Protein AF-A0AA95F1T3-F1 (afdb_monomer_lite)

Foldseek 3Di:
DPPDPDPPLVPDPVSVQLVVQLVLLVVLCVVLVDQLQQLCVLLVVVVHNDHSVNSCVCSVRSDDDVVVVVSSCVSSVHPDRDDDDPPPDDDDDDPVCVVVPPPPPDDPVNVCVVPDDPDDD

Radius of gyration: 21.29 Å; chains: 1; bounding box: 45×36×56 Å

Secondary structure (DSSP, 8-state):
---PPPTTTTS-HHHHHHHHHHHHHHHHHHHTT--HHHHHHHHHHTT----HHHHHHHHHHS---HHHHHHHHHHHT-S---------S-----GGGGGGS------HHHHHHHS------

Sequence (121 aa):
MAKRPATSDLDDPENVWREKARTLLRVEQRRQNLTYADIAERMQAIGIEETEVSVRNKISRGTFPATFMLQFMHVLGVDLIPFKPQLTGEFTLAPDLLDKVPQVRMTPELIAALVGTPKKE

pLDDT: mean 77.31, std 20.45, range [37.0, 96.81]

Structure (mmCIF, N/CA/C/O backbone):
data_AF-A0AA95F1T3-F1
#
_entry.id   AF-A0AA95F1T3-F1
#
loop_
_atom_site.group_PDB
_atom_site.id
_atom_site.type_symbol
_atom_site.label_atom_id
_atom_site.label_alt_id
_atom_site.label_comp_id
_atom_site.label_asym_id
_atom_site.label_entity_id
_atom_site.label_seq_id
_atom_site.pdbx_PDB_ins_code
_atom_site.Cartn_x
_atom_site.Cartn_y
_atom_site.Cartn_z
_atom_site.occupancy
_atom_site.B_iso_or_equiv
_atom_site.auth_seq_id
_atom_site.auth_comp_id
_atom_site.auth_asym_id
_atom_site.auth_atom_id
_atom_site.pdbx_PDB_model_num
ATOM 1 N N . MET A 1 1 ? 22.696 8.915 15.557 1.00 39.88 1 MET A N 1
ATOM 2 C CA . MET A 1 1 ? 23.315 7.848 14.740 1.00 39.88 1 MET A CA 1
ATOM 3 C C . MET A 1 1 ? 22.314 7.387 13.687 1.00 39.88 1 MET A C 1
ATOM 5 O O . MET A 1 1 ? 21.522 6.495 13.954 1.00 39.88 1 MET A O 1
ATOM 9 N N . ALA A 1 2 ? 22.287 8.030 12.517 1.00 42.78 2 ALA A N 1
ATOM 10 C CA . ALA A 1 2 ? 21.529 7.523 11.376 1.00 42.78 2 ALA A CA 1
ATOM 11 C C . ALA A 1 2 ? 22.440 6.544 10.629 1.00 42.78 2 ALA A C 1
ATOM 13 O O . ALA A 1 2 ? 23.473 6.945 10.091 1.00 42.78 2 ALA A O 1
ATOM 14 N N . LYS A 1 3 ? 22.105 5.254 10.673 1.00 43.97 3 LYS A N 1
ATOM 15 C CA . LYS A 1 3 ? 22.787 4.214 9.902 1.00 43.97 3 LYS A CA 1
ATOM 16 C C . LYS A 1 3 ? 22.617 4.577 8.423 1.00 43.97 3 LYS A C 1
ATOM 18 O O . LYS A 1 3 ? 21.509 4.483 7.904 1.00 43.97 3 LYS A O 1
ATOM 23 N N . ARG A 1 4 ? 23.679 5.072 7.772 1.00 45.31 4 ARG A N 1
ATOM 24 C CA . ARG A 1 4 ? 23.702 5.226 6.308 1.00 45.31 4 ARG A CA 1
ATOM 25 C C . ARG A 1 4 ? 23.383 3.840 5.731 1.00 45.31 4 ARG A C 1
ATOM 27 O O . ARG A 1 4 ? 24.035 2.887 6.169 1.00 45.31 4 ARG A O 1
ATOM 34 N N . PRO A 1 5 ? 22.377 3.690 4.852 1.00 48.12 5 PRO A N 1
ATOM 35 C CA . PRO A 1 5 ? 22.136 2.404 4.214 1.00 48.12 5 PRO A CA 1
ATOM 36 C C . PRO A 1 5 ? 23.409 1.999 3.469 1.00 48.12 5 PRO A C 1
ATOM 38 O O . PRO A 1 5 ? 24.075 2.839 2.855 1.00 48.12 5 PRO A O 1
ATOM 41 N N . ALA A 1 6 ? 23.798 0.739 3.646 1.00 48.62 6 ALA A N 1
ATOM 42 C CA . ALA A 1 6 ? 24.995 0.183 3.047 1.00 48.62 6 ALA A CA 1
ATOM 43 C C . ALA A 1 6 ? 24.864 0.240 1.521 1.00 48.62 6 ALA A C 1
ATOM 45 O O . ALA A 1 6 ? 23.783 0.066 0.966 1.00 48.62 6 ALA A O 1
ATOM 46 N N . THR A 1 7 ? 25.981 0.472 0.844 1.00 51.41 7 THR A N 1
ATOM 47 C CA . THR A 1 7 ? 26.111 0.607 -0.612 1.00 51.41 7 THR A CA 1
ATOM 48 C C . THR A 1 7 ? 25.658 -0.625 -1.418 1.00 51.41 7 THR A C 1
ATOM 50 O O . THR A 1 7 ? 25.712 -0.572 -2.635 1.00 51.41 7 THR A O 1
ATOM 53 N N . SER A 1 8 ? 25.198 -1.704 -0.771 1.00 55.47 8 SER A N 1
ATOM 54 C CA . SER A 1 8 ? 24.695 -2.940 -1.390 1.00 55.47 8 SER A CA 1
ATOM 55 C C . SER A 1 8 ? 23.198 -2.936 -1.720 1.00 55.47 8 SER A C 1
ATOM 57 O O . SER A 1 8 ? 22.763 -3.738 -2.537 1.00 55.47 8 SER A O 1
ATOM 59 N N . ASP A 1 9 ? 22.393 -2.070 -1.094 1.00 53.38 9 ASP A N 1
ATOM 60 C CA . ASP A 1 9 ? 20.923 -2.122 -1.229 1.00 53.38 9 ASP A CA 1
ATOM 61 C C . ASP A 1 9 ? 20.414 -1.484 -2.539 1.00 53.38 9 ASP A C 1
ATOM 63 O O . ASP A 1 9 ? 19.243 -1.626 -2.892 1.00 53.38 9 ASP A O 1
ATOM 67 N N . LEU A 1 10 ? 21.276 -0.758 -3.261 1.00 56.28 10 LEU A N 1
ATOM 68 C CA . LEU A 1 10 ? 20.939 -0.091 -4.526 1.00 56.28 10 LEU A CA 1
ATOM 69 C C . LEU A 1 10 ? 20.974 -1.036 -5.738 1.00 56.28 10 LEU A C 1
ATOM 71 O O . LEU A 1 10 ? 20.361 -0.715 -6.754 1.00 56.28 10 LEU A O 1
ATOM 75 N N . ASP A 1 11 ? 21.629 -2.192 -5.607 1.00 62.50 11 ASP A N 1
ATOM 76 C CA . ASP A 1 11 ? 21.834 -3.150 -6.700 1.00 62.50 11 ASP A CA 1
ATOM 77 C C . ASP A 1 11 ? 20.899 -4.370 -6.625 1.00 62.50 11 ASP A C 1
ATOM 79 O O . ASP A 1 11 ? 20.938 -5.224 -7.509 1.00 62.50 11 ASP A O 1
ATOM 83 N N . ASP A 1 12 ? 20.045 -4.470 -5.596 1.00 81.06 12 ASP A N 1
ATOM 84 C CA . ASP A 1 12 ? 19.060 -5.550 -5.483 1.00 81.06 12 ASP A CA 1
ATOM 85 C C . ASP A 1 12 ? 17.843 -5.265 -6.388 1.00 81.06 12 ASP A C 1
ATOM 87 O O . ASP A 1 12 ? 17.088 -4.315 -6.124 1.00 81.06 12 ASP A O 1
ATOM 91 N N . PRO A 1 13 ? 17.590 -6.086 -7.431 1.00 83.94 13 PRO A N 1
ATOM 92 C CA . PRO A 1 13 ? 16.420 -5.931 -8.290 1.00 83.94 13 PRO A CA 1
ATOM 93 C C . PRO A 1 13 ? 15.106 -5.923 -7.504 1.00 83.94 13 PRO A C 1
ATOM 95 O O . PRO A 1 13 ? 14.170 -5.210 -7.866 1.00 83.94 13 PRO A O 1
ATOM 98 N N . GLU A 1 14 ? 15.032 -6.676 -6.407 1.00 87.44 14 GLU A N 1
ATOM 99 C CA . GLU A 1 14 ? 13.857 -6.750 -5.541 1.00 87.44 14 GLU A CA 1
ATOM 100 C C . GLU A 1 14 ? 13.577 -5.404 -4.855 1.00 87.44 14 GLU A C 1
ATOM 102 O O . GLU A 1 14 ? 12.421 -4.992 -4.728 1.00 87.44 14 GLU A O 1
ATOM 107 N N . ASN A 1 15 ? 14.615 -4.656 -4.471 1.00 89.94 15 ASN A N 1
ATOM 108 C CA . ASN A 1 15 ? 14.445 -3.346 -3.847 1.00 89.94 15 ASN A CA 1
ATOM 109 C C . ASN A 1 15 ? 13.796 -2.342 -4.815 1.00 89.94 15 ASN A C 1
ATOM 111 O O . ASN A 1 15 ? 12.889 -1.603 -4.431 1.00 89.94 15 ASN A O 1
ATOM 115 N N . VAL A 1 16 ? 14.156 -2.383 -6.102 1.00 89.62 16 VAL A N 1
ATOM 116 C CA . VAL A 1 16 ? 13.508 -1.568 -7.147 1.00 89.62 16 VAL A CA 1
ATOM 117 C C . VAL A 1 16 ? 12.008 -1.868 -7.237 1.00 89.62 16 VAL A C 1
ATOM 119 O O . VAL A 1 16 ? 11.193 -0.953 -7.398 1.00 89.62 16 VAL A O 1
ATOM 122 N N . TRP A 1 17 ? 11.611 -3.135 -7.112 1.00 90.56 17 TRP A N 1
ATOM 123 C CA . TRP A 1 17 ? 10.201 -3.527 -7.129 1.00 90.56 17 TRP A CA 1
ATOM 124 C C . TRP A 1 17 ? 9.452 -3.092 -5.871 1.00 90.56 17 TRP A C 1
ATOM 126 O O . TRP A 1 17 ? 8.342 -2.567 -5.983 1.00 90.56 17 TRP A O 1
ATOM 136 N N . ARG A 1 18 ? 10.072 -3.199 -4.694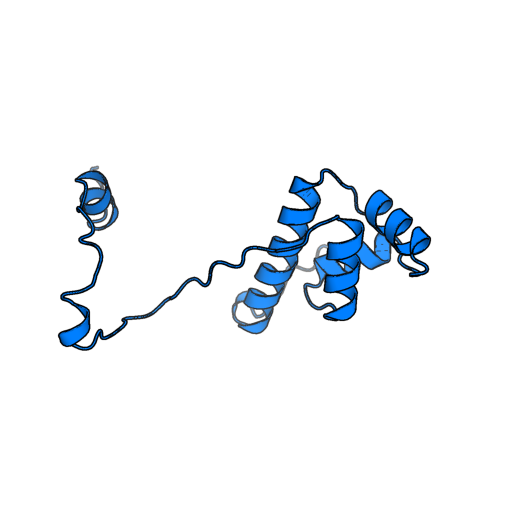 1.00 93.19 18 ARG A N 1
ATOM 137 C CA . ARG A 1 18 ? 9.516 -2.679 -3.431 1.00 93.19 18 ARG A CA 1
ATOM 138 C C . ARG A 1 18 ? 9.283 -1.175 -3.491 1.00 93.19 18 ARG A C 1
ATOM 140 O O . ARG A 1 18 ? 8.228 -0.689 -3.076 1.00 93.19 18 ARG A O 1
ATOM 147 N N . GLU A 1 19 ? 10.236 -0.441 -4.057 1.00 91.75 19 GLU A N 1
ATOM 148 C CA . GLU A 1 19 ? 10.139 1.000 -4.282 1.00 91.75 19 GLU A CA 1
ATOM 149 C C . GLU A 1 19 ? 8.974 1.363 -5.211 1.00 91.75 19 GLU A C 1
ATOM 151 O O . GLU A 1 19 ? 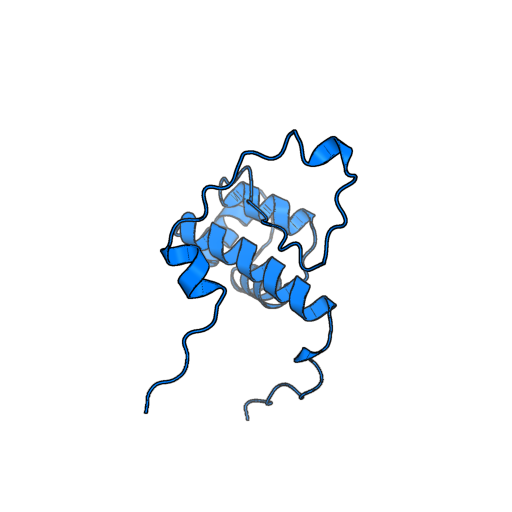8.191 2.275 -4.914 1.00 91.75 19 GLU A O 1
ATOM 156 N N . LYS A 1 20 ? 8.791 0.612 -6.303 1.00 90.94 20 LYS A N 1
ATOM 157 C CA . LYS A 1 20 ? 7.642 0.778 -7.205 1.00 90.94 20 LYS A CA 1
ATOM 158 C C . LYS A 1 20 ? 6.322 0.483 -6.490 1.00 90.94 20 LYS A C 1
ATOM 160 O O . LYS A 1 20 ? 5.410 1.306 -6.563 1.00 90.94 20 LYS A O 1
ATOM 165 N N . ALA A 1 21 ? 6.232 -0.632 -5.766 1.00 92.88 21 ALA A N 1
ATOM 166 C CA . ALA A 1 21 ? 5.019 -1.059 -5.069 1.00 92.88 21 ALA A CA 1
ATOM 167 C C . ALA A 1 21 ? 4.563 -0.032 -4.020 1.00 92.88 21 ALA A C 1
ATOM 169 O O . ALA A 1 21 ? 3.402 0.388 -4.017 1.00 92.88 21 ALA A O 1
ATOM 170 N N . ARG A 1 22 ? 5.480 0.453 -3.169 1.00 93.88 22 ARG A N 1
ATOM 171 C CA . ARG A 1 22 ? 5.143 1.483 -2.171 1.00 93.88 22 ARG A CA 1
ATOM 172 C C . ARG A 1 22 ? 4.760 2.813 -2.807 1.00 93.88 22 ARG A C 1
ATOM 174 O O . ARG A 1 22 ? 3.882 3.504 -2.297 1.00 93.88 22 ARG A O 1
ATOM 181 N N . THR A 1 23 ? 5.422 3.192 -3.900 1.00 93.12 23 THR A N 1
ATOM 182 C CA . THR A 1 23 ? 5.141 4.451 -4.599 1.00 93.12 23 THR A CA 1
ATOM 183 C C . THR A 1 23 ? 3.743 4.418 -5.192 1.00 93.12 23 THR A C 1
ATOM 185 O O . THR A 1 23 ? 2.986 5.366 -5.006 1.00 93.12 23 THR A O 1
ATOM 188 N N . LEU A 1 24 ? 3.382 3.302 -5.821 1.00 93.31 24 LEU A N 1
ATOM 189 C CA . LEU A 1 24 ? 2.075 3.072 -6.417 1.00 93.31 24 LEU A CA 1
ATOM 190 C C . LEU A 1 24 ? 0.948 3.247 -5.385 1.00 93.31 24 LEU A C 1
ATOM 192 O O . LEU A 1 24 ? 0.068 4.079 -5.592 1.00 93.31 24 LEU A O 1
ATOM 196 N N . LEU A 1 25 ? 1.032 2.594 -4.221 1.00 94.12 25 LEU A N 1
ATOM 197 C CA . LEU A 1 25 ? 0.015 2.766 -3.171 1.00 94.12 25 LEU A CA 1
ATOM 198 C C . LEU A 1 25 ? -0.010 4.178 -2.568 1.00 94.12 25 LEU A C 1
ATOM 200 O O . LEU A 1 25 ? -1.085 4.709 -2.292 1.00 94.12 25 LEU A O 1
ATOM 204 N N . ARG A 1 26 ? 1.150 4.824 -2.395 1.00 93.50 26 ARG A N 1
ATOM 205 C CA . ARG A 1 26 ? 1.221 6.209 -1.890 1.00 93.50 26 ARG A CA 1
ATOM 206 C C . ARG A 1 26 ? 0.596 7.216 -2.848 1.00 93.50 26 ARG A C 1
ATOM 208 O O . ARG A 1 26 ? 0.025 8.203 -2.390 1.00 93.50 26 ARG A O 1
ATOM 215 N N . VAL A 1 27 ? 0.731 7.011 -4.158 1.00 94.19 27 VAL A N 1
ATOM 216 C CA . VAL A 1 27 ? 0.090 7.877 -5.155 1.00 94.19 27 VAL A CA 1
ATOM 217 C C . VAL A 1 27 ? -1.425 7.773 -5.041 1.00 94.19 27 VAL A C 1
ATOM 219 O O . VAL A 1 27 ? -2.081 8.809 -4.955 1.00 94.19 27 VAL A O 1
ATOM 222 N N . GLU A 1 28 ? -1.975 6.560 -4.966 1.00 93.62 28 GLU A N 1
ATOM 223 C CA . GLU A 1 28 ? -3.424 6.383 -4.820 1.00 93.62 28 GLU A CA 1
ATOM 224 C C . GLU A 1 28 ? -3.940 6.930 -3.487 1.00 93.62 28 GLU A C 1
ATOM 226 O O . GLU A 1 28 ? -4.935 7.649 -3.465 1.00 93.62 28 GLU A O 1
ATOM 231 N N . GLN A 1 29 ? -3.217 6.712 -2.385 1.00 94.06 29 GLN A N 1
ATOM 232 C CA . GLN A 1 29 ? -3.541 7.333 -1.098 1.00 94.06 29 GLN A CA 1
ATOM 233 C C . GLN A 1 29 ? -3.644 8.859 -1.205 1.00 94.06 29 GLN A C 1
ATOM 235 O O . GLN A 1 29 ? -4.608 9.456 -0.726 1.00 94.06 29 GLN A O 1
ATOM 240 N N . ARG A 1 30 ? -2.647 9.499 -1.829 1.00 94.19 30 ARG A N 1
ATOM 241 C CA . ARG A 1 30 ? -2.624 10.958 -1.994 1.00 94.19 30 ARG A CA 1
ATOM 242 C C . ARG A 1 30 ? -3.750 11.448 -2.897 1.00 94.19 30 ARG A C 1
ATOM 244 O O . ARG A 1 30 ? -4.301 12.502 -2.620 1.00 94.19 30 ARG A O 1
ATOM 251 N N . ARG A 1 31 ? -4.117 10.692 -3.935 1.00 94.00 31 ARG A N 1
ATOM 252 C CA . ARG A 1 31 ? -5.262 11.017 -4.802 1.00 94.00 31 ARG A CA 1
ATOM 253 C C . ARG A 1 31 ? -6.581 11.039 -4.039 1.00 94.00 31 ARG A C 1
ATOM 255 O O . ARG A 1 31 ? -7.420 11.882 -4.331 1.00 94.00 31 ARG A O 1
ATOM 262 N N . GLN A 1 32 ? -6.731 10.160 -3.051 1.00 94.00 32 GLN A N 1
ATOM 263 C CA . GLN A 1 32 ? -7.915 10.104 -2.191 1.00 94.00 32 GLN A CA 1
ATOM 264 C C . GLN A 1 32 ? -7.861 11.083 -1.005 1.00 94.00 32 GLN A C 1
ATOM 266 O O . GLN A 1 32 ? -8.829 11.182 -0.258 1.00 94.00 32 GLN A O 1
ATOM 271 N N . ASN A 1 33 ? -6.756 11.820 -0.822 1.00 94.69 33 ASN A N 1
ATOM 272 C CA . ASN A 1 33 ? -6.533 12.739 0.302 1.00 94.69 33 ASN A CA 1
ATOM 273 C C . ASN A 1 33 ? -6.704 12.091 1.692 1.00 94.69 33 ASN A C 1
ATOM 275 O O . ASN A 1 33 ? -7.132 12.754 2.633 1.00 94.69 33 ASN A O 1
ATOM 279 N N . LEU A 1 34 ? -6.354 10.807 1.832 1.00 94.75 34 LEU A N 1
ATOM 280 C CA . LEU A 1 34 ? -6.478 10.076 3.098 1.00 94.75 34 LEU A CA 1
ATOM 281 C C . LEU A 1 34 ? -5.143 9.977 3.832 1.00 94.75 34 LEU A C 1
ATOM 283 O O . LEU A 1 34 ? -4.099 9.656 3.252 1.00 94.75 34 LEU A O 1
ATOM 287 N N . THR A 1 35 ? -5.174 10.185 5.141 1.00 95.62 35 THR A N 1
ATOM 288 C CA . THR A 1 35 ? -4.038 9.909 6.018 1.00 95.62 35 THR A CA 1
ATOM 289 C C . THR A 1 35 ? -3.947 8.414 6.331 1.00 95.62 35 THR A C 1
ATOM 291 O O . THR A 1 35 ? -4.870 7.639 6.086 1.00 95.62 35 THR A O 1
ATOM 294 N N . TYR A 1 36 ? -2.813 7.970 6.879 1.00 94.81 36 TYR A N 1
ATOM 295 C CA . TYR A 1 36 ? -2.695 6.584 7.344 1.00 94.81 36 TYR A CA 1
ATOM 296 C C . TYR A 1 36 ? -3.642 6.277 8.514 1.00 94.81 36 TYR A C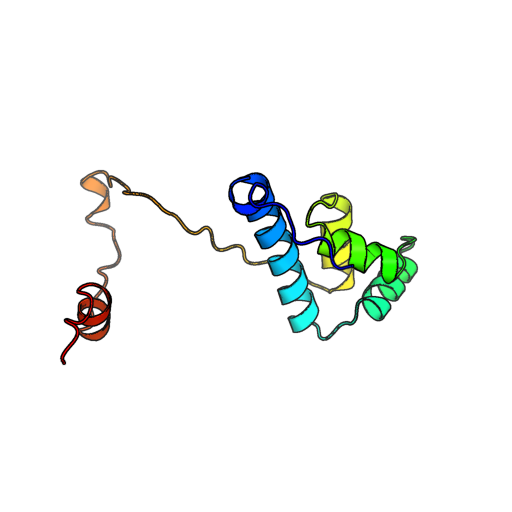 1
ATOM 298 O O . TYR A 1 36 ? -4.005 5.116 8.692 1.00 94.81 36 TYR A O 1
ATOM 306 N N . ALA A 1 37 ? -4.028 7.294 9.294 1.00 95.75 37 ALA A N 1
ATOM 307 C CA . ALA A 1 37 ? -4.973 7.146 10.393 1.00 95.75 37 ALA A CA 1
ATOM 308 C C . ALA A 1 37 ? -6.380 6.870 9.849 1.00 95.75 37 ALA A C 1
ATOM 310 O O . ALA A 1 37 ? -6.986 5.877 10.238 1.00 95.75 37 ALA A O 1
ATOM 311 N N . ASP A 1 38 ? -6.823 7.649 8.855 1.00 96.44 38 ASP A N 1
ATOM 312 C CA . ASP A 1 38 ? -8.125 7.452 8.200 1.00 96.44 38 ASP A CA 1
ATOM 313 C C . ASP A 1 38 ? -8.221 6.065 7.549 1.00 96.44 38 ASP A C 1
ATOM 315 O O . ASP A 1 38 ? -9.250 5.398 7.597 1.00 96.44 38 ASP A O 1
ATOM 319 N N . ILE A 1 39 ? -7.128 5.603 6.933 1.00 96.06 39 ILE A N 1
ATOM 320 C CA . ILE A 1 39 ? -7.069 4.272 6.316 1.00 96.06 39 ILE A CA 1
ATOM 321 C C . ILE A 1 39 ? -7.186 3.180 7.378 1.00 96.06 39 ILE A C 1
ATOM 323 O O . ILE A 1 39 ? -7.935 2.227 7.180 1.00 96.06 39 ILE A O 1
ATOM 327 N N . ALA A 1 40 ? -6.465 3.310 8.494 1.00 96.56 40 ALA A N 1
ATOM 328 C CA . ALA A 1 40 ? -6.536 2.349 9.588 1.00 96.56 40 ALA A CA 1
ATOM 329 C C . ALA A 1 40 ? -7.944 2.297 10.203 1.00 96.56 40 ALA A C 1
ATOM 331 O O . ALA A 1 40 ? -8.470 1.209 10.415 1.00 96.56 40 ALA A O 1
ATOM 332 N N . GLU A 1 41 ? -8.586 3.448 10.407 1.00 96.81 41 GLU A N 1
ATOM 333 C CA . GLU A 1 41 ? -9.969 3.531 10.889 1.00 96.81 41 GLU A CA 1
ATOM 334 C C . GLU A 1 41 ? -10.946 2.836 9.929 1.00 96.81 41 GLU A C 1
ATOM 336 O O . GLU A 1 41 ? -11.757 2.007 10.343 1.00 96.81 41 GLU A O 1
ATOM 341 N N . ARG A 1 42 ? -10.828 3.090 8.621 1.00 96.81 42 ARG A N 1
ATOM 342 C CA . ARG A 1 42 ? -11.666 2.425 7.612 1.00 96.81 42 ARG A CA 1
ATOM 343 C C . ARG A 1 42 ? -11.415 0.922 7.531 1.00 96.81 42 ARG A C 1
ATOM 345 O O . ARG A 1 42 ? -12.355 0.166 7.312 1.00 96.81 42 ARG A O 1
ATOM 352 N N . MET A 1 43 ? -10.171 0.477 7.712 1.00 96.38 43 MET A N 1
ATOM 353 C CA . MET A 1 43 ? -9.838 -0.949 7.787 1.00 96.38 43 MET A CA 1
ATOM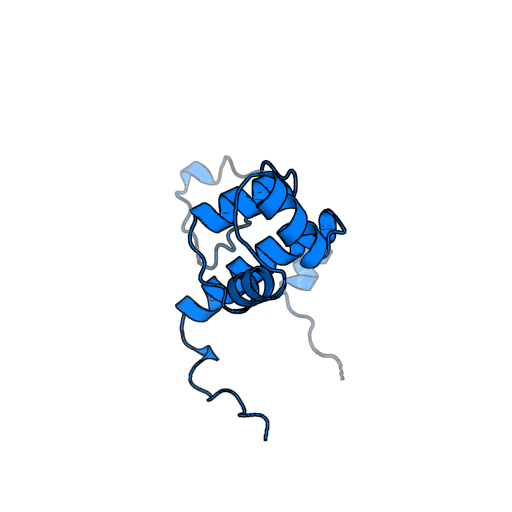 354 C C . MET A 1 43 ? -10.486 -1.602 9.011 1.00 96.38 43 MET A C 1
ATOM 356 O O . MET A 1 43 ? -11.070 -2.676 8.895 1.00 96.38 43 MET A O 1
ATOM 360 N N . GLN A 1 44 ? -10.477 -0.931 10.160 1.00 96.00 44 GLN A N 1
ATOM 361 C CA . GLN A 1 44 ? -11.158 -1.419 11.360 1.00 96.00 44 GLN A CA 1
ATOM 362 C C . GLN A 1 44 ? -12.676 -1.484 11.169 1.00 96.00 44 GLN A C 1
ATOM 364 O O . GLN A 1 44 ? -13.300 -2.452 11.597 1.00 96.00 44 GLN A O 1
ATOM 369 N N . ALA A 1 45 ? -13.266 -0.520 10.456 1.00 96.00 45 ALA A N 1
ATOM 370 C CA . ALA A 1 45 ? -14.695 -0.516 10.144 1.00 96.00 45 ALA A CA 1
ATOM 371 C C . ALA A 1 45 ? -15.144 -1.732 9.307 1.00 96.00 45 ALA A C 1
ATOM 373 O O . ALA A 1 45 ? -16.289 -2.161 9.423 1.00 96.00 45 ALA A O 1
ATOM 374 N N . ILE A 1 46 ? -14.246 -2.322 8.507 1.00 95.06 46 ILE A N 1
ATOM 375 C CA . ILE A 1 46 ? -14.497 -3.565 7.753 1.00 95.06 46 ILE A CA 1
ATOM 376 C C . ILE A 1 46 ? -14.027 -4.829 8.499 1.00 95.06 46 ILE A C 1
ATOM 378 O O . ILE A 1 46 ? -13.977 -5.909 7.913 1.00 95.06 46 ILE A O 1
ATOM 382 N N . GLY A 1 47 ? -13.679 -4.712 9.786 1.00 94.44 47 GLY A N 1
ATOM 383 C CA . GLY A 1 47 ? -13.266 -5.830 10.639 1.00 94.44 47 GLY A CA 1
ATOM 384 C C . GLY A 1 47 ? -11.789 -6.211 10.530 1.00 94.44 47 GLY A C 1
ATOM 385 O O . GLY A 1 47 ? -11.427 -7.335 10.871 1.00 94.44 47 GLY A O 1
ATOM 386 N N . ILE A 1 48 ? -10.931 -5.311 10.043 1.00 94.81 48 ILE A N 1
ATOM 387 C CA . ILE A 1 48 ? -9.496 -5.563 9.898 1.00 94.81 48 ILE A CA 1
ATOM 388 C C . ILE A 1 48 ? -8.705 -4.758 10.922 1.00 94.81 48 ILE A C 1
ATOM 390 O O . ILE A 1 48 ? -8.692 -3.529 10.917 1.00 94.81 48 ILE A O 1
ATOM 394 N N . GLU A 1 49 ? -7.989 -5.478 11.780 1.00 93.56 49 GLU A N 1
ATOM 395 C CA . GLU A 1 49 ? -7.191 -4.927 12.875 1.00 93.56 49 GLU A CA 1
ATOM 396 C C . GLU A 1 49 ? -5.858 -4.336 12.385 1.00 93.56 49 GLU A C 1
ATOM 398 O O . GLU A 1 49 ? -4.769 -4.845 12.654 1.00 93.56 49 GLU A O 1
ATOM 403 N N . GLU A 1 50 ? -5.929 -3.233 11.645 1.00 93.69 50 GLU A N 1
ATOM 404 C CA . GLU A 1 50 ? -4.760 -2.436 11.274 1.00 93.69 50 GLU A CA 1
ATOM 405 C C . GLU A 1 50 ? -4.684 -1.163 12.115 1.00 93.69 50 GLU A C 1
ATOM 407 O O . GLU A 1 50 ? -5.683 -0.509 12.404 1.00 93.69 50 GLU A O 1
ATOM 412 N N . THR A 1 51 ? -3.466 -0.777 12.490 1.00 95.94 51 THR A N 1
ATOM 413 C CA . THR A 1 51 ? -3.179 0.515 13.129 1.00 95.94 51 THR A CA 1
ATOM 414 C C . THR A 1 51 ? -2.456 1.429 12.151 1.00 95.94 51 THR A C 1
ATOM 416 O O . THR A 1 51 ? -1.791 0.947 11.230 1.00 95.94 51 THR A O 1
ATOM 419 N N . GLU A 1 52 ? -2.493 2.745 12.378 1.00 96.00 52 GLU A N 1
ATOM 420 C CA . GLU A 1 52 ? -1.751 3.711 11.554 1.00 96.00 52 GLU A CA 1
ATOM 421 C C . GLU A 1 52 ? -0.273 3.305 11.392 1.00 96.00 52 GLU A C 1
ATOM 423 O O . GLU A 1 52 ? 0.293 3.338 10.296 1.00 96.00 52 GLU A O 1
ATOM 428 N N . VAL A 1 53 ? 0.350 2.868 12.491 1.00 96.12 53 VAL A N 1
ATOM 429 C CA . VAL A 1 53 ? 1.750 2.430 12.521 1.00 96.12 53 VAL A CA 1
ATOM 430 C C . VAL A 1 53 ? 1.950 1.157 11.696 1.00 96.12 53 VAL A C 1
ATOM 432 O O . VAL A 1 53 ? 2.927 1.064 10.950 1.00 96.12 53 VAL A O 1
ATOM 435 N N . SER A 1 54 ? 1.034 0.189 11.787 1.00 94.69 54 SER A N 1
ATOM 436 C CA . SER A 1 54 ? 1.083 -1.047 10.994 1.00 94.69 54 SER A CA 1
ATOM 437 C C . SER A 1 54 ? 0.969 -0.760 9.494 1.00 94.69 54 SER A C 1
ATOM 439 O O . SER A 1 54 ? 1.839 -1.180 8.724 1.00 94.69 54 SER A O 1
ATOM 441 N N . VAL A 1 55 ? -0.026 0.038 9.089 1.00 95.12 55 VAL A N 1
ATOM 442 C CA . VAL A 1 55 ? -0.234 0.461 7.693 1.00 95.12 55 VAL A CA 1
ATOM 443 C C . VAL A 1 55 ? 1.013 1.175 7.177 1.00 95.12 55 VAL A C 1
ATOM 445 O O . VAL A 1 55 ? 1.584 0.782 6.158 1.00 95.12 55 VAL A O 1
ATOM 448 N N . ARG A 1 56 ? 1.508 2.175 7.916 1.00 95.06 56 ARG A N 1
ATOM 449 C CA . ARG A 1 56 ? 2.717 2.927 7.554 1.00 95.06 56 ARG A CA 1
ATOM 450 C C . ARG A 1 56 ? 3.922 2.007 7.377 1.00 95.06 56 ARG A C 1
ATOM 452 O O . ARG A 1 56 ? 4.672 2.164 6.414 1.00 95.06 56 ARG A O 1
ATOM 459 N N . ASN A 1 57 ? 4.113 1.045 8.276 1.00 95.25 57 ASN A N 1
ATOM 460 C CA . ASN A 1 57 ? 5.226 0.103 8.213 1.00 95.25 57 ASN A CA 1
ATOM 461 C C . ASN A 1 57 ? 5.124 -0.834 7.003 1.00 95.25 57 ASN A C 1
ATOM 463 O O . ASN A 1 57 ? 6.138 -1.060 6.343 1.00 95.25 57 ASN A O 1
ATOM 467 N N . LYS A 1 58 ? 3.931 -1.346 6.680 1.00 94.38 58 LYS A N 1
ATOM 468 C CA . LYS A 1 58 ? 3.692 -2.198 5.500 1.00 94.38 58 LYS A CA 1
ATOM 469 C C . LYS A 1 58 ? 3.987 -1.451 4.204 1.00 94.38 58 LYS A C 1
ATOM 471 O O . LYS A 1 58 ? 4.755 -1.933 3.375 1.00 94.38 58 LYS A O 1
ATOM 476 N N . ILE A 1 59 ? 3.482 -0.224 4.081 1.00 94.44 59 ILE A N 1
ATOM 477 C CA . ILE A 1 59 ? 3.763 0.635 2.926 1.00 94.44 59 ILE A CA 1
ATOM 478 C C . ILE A 1 59 ? 5.252 0.996 2.859 1.00 94.44 59 ILE A C 1
ATOM 480 O O . ILE A 1 59 ? 5.843 0.966 1.787 1.00 94.44 59 ILE A O 1
ATOM 484 N N . SER A 1 60 ? 5.893 1.324 3.985 1.00 92.81 60 SER A N 1
ATOM 485 C CA . SER A 1 60 ? 7.309 1.721 4.008 1.00 92.81 60 SER A CA 1
ATOM 486 C C . SER A 1 60 ? 8.253 0.604 3.554 1.00 92.81 60 SER A C 1
ATOM 488 O O . SER A 1 60 ? 9.185 0.876 2.795 1.00 92.81 60 SER A O 1
ATOM 490 N N . ARG A 1 61 ? 7.993 -0.642 3.979 1.00 91.00 61 ARG A N 1
ATOM 491 C CA . ARG A 1 61 ? 8.791 -1.824 3.609 1.00 91.00 61 ARG A CA 1
ATOM 492 C C . ARG A 1 61 ? 8.639 -2.213 2.138 1.00 91.00 61 ARG A C 1
ATOM 494 O O . ARG A 1 61 ? 9.539 -2.840 1.595 1.00 91.00 61 ARG A O 1
ATOM 501 N N . GLY A 1 62 ? 7.506 -1.885 1.512 1.00 90.62 62 GLY A N 1
ATOM 502 C CA . GLY A 1 62 ? 7.218 -2.240 0.117 1.00 90.62 62 GLY A CA 1
ATOM 503 C C . GLY A 1 62 ? 6.960 -3.733 -0.123 1.00 90.62 62 GLY A C 1
ATOM 504 O O . GLY A 1 62 ? 6.651 -4.112 -1.246 1.00 90.62 62 GLY A O 1
ATOM 505 N N . THR A 1 63 ? 7.040 -4.565 0.919 1.00 92.19 63 THR A N 1
ATOM 506 C CA . THR A 1 63 ? 6.646 -5.976 0.917 1.00 92.19 63 THR A CA 1
ATOM 507 C C . THR A 1 63 ? 5.411 -6.147 1.790 1.00 92.19 63 THR A C 1
ATOM 509 O O . THR A 1 63 ? 5.470 -6.112 3.020 1.00 92.19 63 THR A O 1
ATOM 512 N N . PHE A 1 64 ? 4.256 -6.298 1.154 1.00 94.38 64 PHE A N 1
ATOM 513 C CA . PHE A 1 64 ? 2.991 -6.543 1.836 1.00 94.38 64 PHE A CA 1
ATOM 514 C C . PHE A 1 64 ? 2.227 -7.662 1.126 1.00 94.38 64 PHE A C 1
ATOM 516 O O . PHE A 1 64 ? 2.379 -7.837 -0.085 1.00 94.38 64 PHE A O 1
ATOM 523 N N . PRO A 1 65 ? 1.402 -8.430 1.856 1.00 94.38 65 PRO A N 1
ATOM 524 C CA . PRO A 1 65 ? 0.541 -9.428 1.242 1.00 94.38 65 PRO A CA 1
ATOM 525 C C . PRO A 1 65 ? -0.411 -8.796 0.223 1.00 94.38 65 PRO A C 1
ATOM 527 O O . PRO A 1 65 ? -0.926 -7.698 0.440 1.00 94.38 65 PRO A O 1
ATOM 530 N N . ALA A 1 66 ? -0.725 -9.525 -0.849 1.00 94.25 66 ALA A N 1
ATOM 531 C CA . ALA A 1 66 ? -1.732 -9.091 -1.817 1.00 94.25 66 ALA A CA 1
ATOM 532 C C . ALA A 1 66 ? -3.106 -8.857 -1.159 1.00 94.25 66 ALA A C 1
ATOM 534 O O . ALA A 1 66 ? -3.835 -7.955 -1.559 1.00 94.25 66 ALA A O 1
ATOM 535 N N . THR A 1 67 ? -3.431 -9.604 -0.099 1.00 95.44 67 THR A N 1
ATOM 536 C CA . THR A 1 67 ? -4.646 -9.391 0.700 1.00 95.44 67 THR A CA 1
ATOM 537 C C . THR A 1 67 ? -4.688 -7.994 1.318 1.00 95.44 67 THR A C 1
ATOM 539 O O . THR A 1 67 ? -5.697 -7.312 1.182 1.00 95.44 67 THR A O 1
ATOM 542 N N . PHE A 1 68 ? -3.579 -7.522 1.899 1.00 95.12 68 PHE A N 1
ATOM 543 C CA . PHE A 1 68 ? -3.470 -6.154 2.414 1.00 95.12 68 PHE A CA 1
ATOM 544 C C . PHE A 1 68 ? -3.638 -5.118 1.299 1.00 95.12 68 PHE A C 1
ATOM 546 O O . PHE A 1 68 ? -4.323 -4.120 1.492 1.00 95.12 68 PHE A O 1
ATOM 553 N N . MET A 1 69 ? -3.063 -5.360 0.117 1.00 94.62 69 MET A N 1
ATOM 554 C CA . MET A 1 69 ? -3.230 -4.467 -1.034 1.00 94.62 69 MET A CA 1
ATOM 555 C C . MET A 1 69 ? -4.702 -4.318 -1.434 1.00 94.62 69 MET A C 1
ATOM 557 O O . MET A 1 69 ? -5.167 -3.201 -1.638 1.00 94.62 69 MET A O 1
ATOM 561 N N . LEU A 1 70 ? -5.443 -5.427 -1.505 1.00 94.94 70 LEU A N 1
ATOM 562 C CA . LEU A 1 70 ? -6.870 -5.423 -1.840 1.00 94.94 70 LEU A CA 1
ATOM 563 C C . LEU A 1 70 ? -7.702 -4.710 -0.772 1.00 94.94 70 LEU A C 1
ATOM 565 O O . LEU A 1 70 ? -8.571 -3.910 -1.102 1.00 94.94 70 LEU A O 1
ATOM 569 N N . GLN A 1 71 ? -7.406 -4.955 0.504 1.00 95.50 71 GLN A N 1
ATOM 570 C CA . GLN A 1 71 ? -8.058 -4.272 1.623 1.00 95.50 71 GLN A CA 1
ATOM 571 C C . GLN A 1 71 ? -7.789 -2.767 1.573 1.00 95.50 71 GLN A C 1
ATOM 573 O O . GLN A 1 71 ? -8.709 -1.972 1.735 1.00 95.50 71 GLN A O 1
ATOM 578 N N . PHE A 1 72 ? -6.547 -2.376 1.280 1.00 95.38 72 PHE A N 1
ATOM 579 C CA . PHE A 1 72 ? -6.141 -0.987 1.099 1.00 95.38 72 PHE A CA 1
ATOM 580 C C . PHE A 1 72 ? -6.904 -0.332 -0.056 1.00 95.38 72 PHE A C 1
ATOM 582 O O . PHE A 1 72 ? -7.514 0.713 0.130 1.00 95.38 72 PHE A O 1
ATOM 589 N N . MET A 1 73 ? -6.952 -0.969 -1.225 1.00 95.56 73 MET A N 1
ATOM 590 C CA . MET A 1 73 ? -7.734 -0.490 -2.370 1.00 95.56 73 MET A CA 1
ATOM 591 C C . MET A 1 73 ? -9.219 -0.333 -2.038 1.00 95.56 73 MET A C 1
ATOM 593 O O . MET A 1 73 ? -9.811 0.696 -2.361 1.00 95.56 73 MET A O 1
ATOM 597 N N . HIS A 1 74 ? -9.796 -1.310 -1.336 1.00 95.44 74 HIS A N 1
ATOM 598 C CA . HIS A 1 74 ? -11.196 -1.290 -0.932 1.00 95.44 74 HIS A CA 1
ATOM 599 C C . HIS A 1 74 ? -11.517 -0.092 -0.027 1.00 95.44 74 HIS A C 1
ATOM 601 O O . HIS A 1 74 ? -12.454 0.650 -0.308 1.00 95.44 74 HIS A O 1
ATOM 607 N N . VAL A 1 75 ? -10.712 0.164 1.011 1.00 96.25 75 VAL A N 1
ATOM 608 C CA . VAL A 1 75 ? -10.949 1.297 1.929 1.00 96.25 75 VAL A CA 1
ATOM 609 C C . VAL A 1 75 ? -10.625 2.662 1.311 1.00 96.25 75 VAL A C 1
ATOM 611 O O . VAL A 1 75 ? -11.172 3.686 1.736 1.00 96.25 75 VAL A O 1
ATOM 614 N N . LEU A 1 76 ? -9.751 2.688 0.300 1.00 95.06 76 LEU A N 1
ATOM 615 C CA . LEU A 1 76 ? -9.498 3.866 -0.531 1.00 95.06 76 LEU A CA 1
ATOM 616 C C . LEU A 1 76 ? -10.619 4.116 -1.554 1.00 95.06 76 LEU A C 1
ATOM 618 O O . LEU A 1 76 ? -10.692 5.223 -2.079 1.00 95.06 76 LEU A O 1
ATOM 622 N N . GLY A 1 77 ? -11.470 3.127 -1.844 1.00 94.25 77 GLY A N 1
ATOM 623 C CA . GLY A 1 77 ? -12.478 3.210 -2.904 1.00 94.25 77 GLY A CA 1
ATOM 624 C C . GLY A 1 77 ? -11.867 3.227 -4.308 1.00 94.25 77 GLY A C 1
ATOM 625 O O . GLY A 1 77 ? -12.333 3.965 -5.173 1.00 94.25 77 GLY A O 1
ATOM 626 N N . VAL A 1 78 ? -10.780 2.478 -4.522 1.00 93.44 78 VAL A N 1
ATOM 627 C CA . VAL A 1 78 ? -10.060 2.415 -5.802 1.00 93.44 78 VAL A CA 1
ATOM 628 C C . VAL A 1 78 ? -10.247 1.045 -6.442 1.00 93.44 78 VAL A C 1
ATOM 630 O O . VAL A 1 78 ? -9.787 0.040 -5.906 1.00 93.44 78 VAL A O 1
ATOM 633 N N . ASP A 1 79 ? -10.841 1.023 -7.633 1.00 91.31 79 ASP A N 1
ATOM 634 C CA . ASP A 1 79 ? -11.087 -0.218 -8.381 1.00 91.31 79 ASP A CA 1
ATOM 635 C C . ASP A 1 79 ? -9.884 -0.658 -9.224 1.00 91.31 79 ASP A C 1
ATOM 637 O O . ASP A 1 79 ? -9.666 -1.846 -9.459 1.00 91.31 79 ASP A O 1
ATOM 641 N N . LEU A 1 80 ? -9.085 0.304 -9.692 1.00 89.81 80 LEU A N 1
ATOM 642 C CA . LEU A 1 80 ? -7.975 0.061 -10.605 1.00 89.81 80 LEU A CA 1
ATOM 643 C C . LEU A 1 80 ? -6.780 0.927 -10.234 1.00 89.81 80 LEU A C 1
ATOM 645 O O . LEU A 1 80 ? -6.885 2.152 -10.195 1.00 89.81 80 LEU A O 1
ATOM 649 N N . ILE A 1 81 ? -5.619 0.291 -10.068 1.00 89.12 81 ILE A N 1
ATOM 650 C CA . ILE A 1 81 ? -4.354 1.014 -9.982 1.00 89.12 81 ILE A CA 1
ATOM 651 C C . ILE A 1 81 ? -3.607 0.898 -11.316 1.00 89.12 81 ILE A C 1
ATOM 653 O O . ILE A 1 81 ? -3.195 -0.203 -11.691 1.00 89.12 81 ILE A O 1
ATOM 657 N N . PRO A 1 82 ? -3.407 2.006 -12.053 1.00 84.31 82 PRO A N 1
ATOM 658 C CA . PRO A 1 82 ? -2.702 1.965 -13.324 1.00 84.31 82 PRO A CA 1
ATOM 659 C C . PRO A 1 82 ? -1.207 1.706 -13.105 1.00 84.31 82 PRO A C 1
ATOM 661 O O . PRO A 1 82 ? -0.474 2.561 -12.607 1.00 84.31 82 PRO A O 1
ATOM 664 N N . PHE A 1 83 ? -0.733 0.543 -13.546 1.00 85.69 83 PHE A N 1
ATOM 665 C CA . PHE A 1 83 ? 0.691 0.234 -13.630 1.00 85.69 83 PHE A CA 1
ATOM 666 C C . PHE A 1 83 ? 1.171 0.404 -15.074 1.00 85.69 83 PHE A C 1
ATOM 668 O O . PHE A 1 83 ? 0.706 -0.291 -15.975 1.00 85.69 83 PHE A O 1
ATOM 675 N N . LYS A 1 84 ? 2.100 1.338 -15.306 1.00 80.00 84 LYS A N 1
ATOM 676 C CA . LYS A 1 84 ? 2.745 1.517 -16.613 1.00 80.00 84 LYS A CA 1
ATOM 677 C C . LYS A 1 84 ? 4.061 0.737 -16.631 1.00 80.00 84 LYS A C 1
ATOM 679 O O . LYS A 1 84 ? 5.029 1.209 -16.024 1.00 80.00 84 LYS A O 1
ATOM 684 N N . PRO A 1 85 ? 4.126 -0.434 -17.289 1.00 76.75 85 PRO A N 1
ATOM 685 C CA . PRO A 1 85 ? 5.391 -1.126 -17.456 1.00 76.75 85 PRO A CA 1
ATOM 686 C C . PRO A 1 85 ? 6.314 -0.251 -18.306 1.00 76.75 85 PRO A C 1
ATOM 688 O O . PRO A 1 85 ? 5.974 0.144 -19.419 1.00 76.75 85 PRO A O 1
ATOM 691 N N . GLN A 1 86 ? 7.481 0.079 -17.761 1.00 67.31 86 GLN A N 1
ATOM 692 C CA . GLN A 1 86 ? 8.564 0.652 -18.549 1.00 67.31 86 GLN A CA 1
ATOM 693 C C . GLN A 1 86 ? 9.223 -0.516 -19.280 1.00 67.31 86 GLN A C 1
ATOM 695 O O . GLN A 1 86 ? 9.911 -1.327 -18.660 1.00 67.31 86 GLN A O 1
ATOM 700 N N . LEU A 1 87 ? 8.919 -0.654 -20.569 1.00 61.50 87 LEU A N 1
ATOM 701 C CA . LEU A 1 87 ? 9.586 -1.608 -21.446 1.00 61.50 87 LEU A CA 1
ATOM 702 C C . LEU A 1 87 ? 10.977 -1.050 -21.752 1.00 61.50 87 LEU A C 1
ATOM 704 O O . LEU A 1 87 ? 11.122 -0.155 -22.579 1.00 61.50 87 LEU A O 1
ATOM 708 N N . THR A 1 88 ? 11.987 -1.547 -21.046 1.00 50.16 88 THR A N 1
ATOM 709 C CA . THR A 1 88 ? 13.388 -1.212 -21.312 1.00 50.16 88 THR A CA 1
ATOM 710 C C . THR A 1 88 ? 13.998 -2.356 -22.120 1.00 50.16 88 THR A C 1
ATOM 712 O O . THR A 1 88 ? 14.304 -3.405 -21.561 1.00 50.16 88 THR A O 1
ATOM 715 N N . GLY A 1 89 ? 14.119 -2.186 -23.439 1.00 55.97 89 GLY A N 1
ATOM 716 C CA . GLY A 1 89 ? 14.746 -3.163 -24.334 1.00 55.97 89 GLY A CA 1
ATOM 717 C C . GLY A 1 89 ? 14.579 -2.814 -25.814 1.00 55.97 89 GLY A C 1
ATOM 718 O O . GLY A 1 89 ? 13.651 -2.097 -26.187 1.00 55.97 89 GLY A O 1
ATOM 719 N N . GLU A 1 90 ? 15.474 -3.332 -26.655 1.00 51.19 90 GLU A N 1
ATOM 720 C CA . GLU A 1 90 ? 15.302 -3.340 -28.109 1.00 51.19 90 GLU A CA 1
ATOM 721 C C . GLU A 1 90 ? 14.248 -4.393 -28.466 1.00 51.19 90 GLU A C 1
ATOM 723 O O . GLU A 1 90 ? 14.458 -5.594 -28.300 1.00 51.19 90 GLU A O 1
ATOM 728 N N . PHE A 1 91 ? 13.078 -3.954 -28.920 1.00 57.81 91 PHE A N 1
ATOM 729 C CA . PHE A 1 91 ? 12.065 -4.857 -29.451 1.00 57.81 91 PHE A CA 1
ATOM 730 C C . PHE A 1 91 ? 12.315 -5.046 -30.950 1.00 57.81 91 PHE A C 1
ATOM 732 O O . PHE A 1 91 ? 12.207 -4.110 -31.739 1.00 57.81 91 PHE A O 1
ATOM 739 N N . THR A 1 92 ? 12.649 -6.271 -31.356 1.00 48.47 92 THR A N 1
ATOM 740 C CA . THR A 1 92 ? 12.645 -6.636 -32.777 1.00 48.47 92 THR A CA 1
ATOM 741 C C . THR A 1 92 ? 11.196 -6.872 -33.184 1.00 48.47 92 THR A C 1
ATOM 743 O O . THR A 1 92 ? 10.591 -7.871 -32.796 1.00 48.47 92 THR A O 1
ATOM 746 N N . LEU A 1 93 ? 10.612 -5.923 -33.915 1.00 55.69 93 LEU A N 1
ATOM 747 C CA . LEU A 1 93 ? 9.301 -6.116 -34.528 1.00 55.69 93 LEU A CA 1
ATOM 748 C C . LEU A 1 93 ? 9.461 -7.049 -35.725 1.00 55.69 93 LEU A C 1
ATOM 750 O O . LEU A 1 93 ? 10.367 -6.871 -36.540 1.00 55.69 93 LEU A O 1
ATOM 754 N N . ALA A 1 94 ? 8.572 -8.033 -35.836 1.00 59.31 94 ALA A N 1
ATOM 755 C CA . ALA A 1 94 ? 8.460 -8.796 -37.065 1.00 59.31 94 ALA A CA 1
ATOM 756 C C . ALA A 1 94 ? 8.043 -7.834 -38.209 1.00 59.31 94 ALA A C 1
ATOM 758 O O . ALA A 1 94 ? 7.250 -6.914 -37.967 1.00 59.31 94 ALA A O 1
ATOM 759 N N . PRO A 1 95 ? 8.607 -7.970 -39.427 1.00 58.72 95 PRO A N 1
ATOM 760 C CA . PRO A 1 95 ? 8.427 -6.992 -40.509 1.00 58.72 95 PRO A CA 1
ATOM 761 C C . PRO A 1 95 ? 6.964 -6.727 -40.891 1.00 58.72 95 PRO A C 1
ATOM 763 O O . PRO A 1 95 ? 6.619 -5.639 -41.331 1.00 58.72 95 PRO A O 1
ATOM 766 N N . ASP A 1 96 ? 6.095 -7.709 -40.687 1.00 63.94 96 ASP A N 1
ATOM 767 C CA . ASP A 1 96 ? 4.655 -7.694 -40.951 1.00 63.94 96 ASP A CA 1
ATOM 768 C C . ASP A 1 96 ? 3.841 -6.817 -39.982 1.00 63.94 96 ASP A C 1
ATOM 770 O O . ASP A 1 96 ? 2.712 -6.429 -40.290 1.00 63.94 96 ASP A O 1
ATOM 774 N N . LEU A 1 97 ? 4.400 -6.473 -38.818 1.00 59.06 97 LEU A N 1
ATOM 775 C CA . LEU A 1 97 ? 3.779 -5.551 -37.864 1.00 59.06 97 LEU A CA 1
ATOM 776 C C . LEU A 1 97 ? 4.172 -4.085 -38.080 1.00 59.06 97 LEU A C 1
ATOM 778 O O . LEU A 1 97 ? 3.503 -3.220 -37.510 1.00 59.06 97 LEU A O 1
ATOM 782 N N . LEU A 1 98 ? 5.180 -3.780 -38.913 1.00 58.25 98 LEU A N 1
ATOM 783 C CA . LEU A 1 98 ? 5.539 -2.392 -39.247 1.00 58.25 98 LEU A CA 1
ATOM 784 C C . LEU A 1 98 ? 4.381 -1.654 -39.934 1.00 58.25 98 LEU A C 1
ATOM 786 O O . LEU A 1 98 ? 4.125 -0.492 -39.624 1.00 58.25 98 LEU A O 1
ATOM 790 N N . ASP A 1 99 ? 3.634 -2.348 -40.792 1.00 57.00 99 ASP A N 1
ATOM 791 C CA . ASP A 1 99 ? 2.540 -1.764 -41.578 1.00 57.00 99 ASP A CA 1
ATOM 792 C C . ASP A 1 99 ? 1.313 -1.376 -40.731 1.00 57.00 99 ASP A C 1
ATOM 794 O O . ASP A 1 99 ? 0.419 -0.672 -41.203 1.00 57.00 99 ASP A O 1
ATOM 798 N N . LYS A 1 100 ? 1.255 -1.821 -39.467 1.00 57.78 100 LYS A N 1
ATOM 799 C CA . LYS A 1 100 ? 0.135 -1.578 -38.541 1.00 57.78 100 LYS A CA 1
ATOM 800 C C . LYS A 1 100 ? 0.481 -0.661 -37.368 1.00 57.78 100 LYS A C 1
ATOM 802 O O . LYS A 1 100 ? -0.380 -0.419 -36.521 1.00 57.78 100 LYS A O 1
ATOM 807 N N . VAL A 1 101 ? 1.705 -0.136 -37.295 1.00 54.97 101 VAL A N 1
ATOM 808 C CA . VAL A 1 101 ? 2.075 0.833 -36.255 1.00 54.97 101 VAL A CA 1
ATOM 809 C C . VAL A 1 101 ? 1.338 2.154 -36.526 1.00 54.97 101 VAL A C 1
ATOM 811 O O . VAL A 1 101 ? 1.401 2.658 -37.650 1.00 54.97 101 VAL A O 1
ATOM 814 N N . PRO A 1 102 ? 0.643 2.759 -35.540 1.00 49.03 102 PRO A N 1
ATOM 815 C CA . PRO A 1 102 ? 0.115 4.108 -35.704 1.00 49.03 1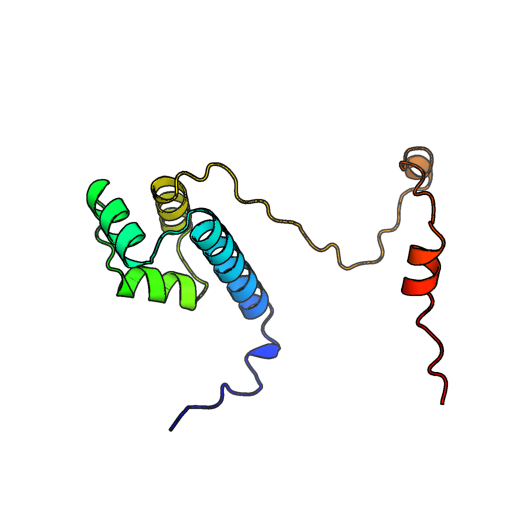02 PRO A CA 1
ATOM 816 C C . PRO A 1 102 ? 1.297 5.035 -35.984 1.00 49.03 102 PRO A C 1
ATOM 818 O O . PRO A 1 102 ? 2.173 5.182 -35.136 1.00 49.03 102 PRO A O 1
ATOM 821 N N . GLN A 1 103 ? 1.351 5.596 -37.194 1.00 53.75 103 GLN A N 1
ATOM 822 C CA . GLN A 1 103 ? 2.455 6.433 -37.662 1.00 53.75 103 GLN A CA 1
ATOM 823 C C . GLN A 1 103 ? 2.718 7.545 -36.641 1.00 53.75 103 GLN A C 1
ATOM 825 O O . GLN A 1 103 ? 1.971 8.523 -36.557 1.00 53.75 103 GLN A O 1
ATOM 830 N N . VAL A 1 104 ? 3.764 7.382 -35.830 1.00 51.84 104 VAL A N 1
ATOM 831 C CA . VAL A 1 104 ? 4.177 8.397 -34.867 1.00 51.84 104 VAL A CA 1
ATOM 832 C C . VAL A 1 104 ? 4.721 9.558 -35.690 1.00 51.84 104 VAL A C 1
ATOM 834 O O . VAL A 1 104 ? 5.790 9.462 -36.291 1.00 51.84 104 VAL A O 1
ATOM 837 N N . ARG A 1 105 ? 3.971 10.662 -35.763 1.00 44.72 105 ARG A N 1
ATOM 838 C CA . ARG A 1 105 ? 4.503 11.912 -36.310 1.00 44.72 105 ARG A CA 1
ATOM 839 C C . ARG A 1 105 ? 5.611 12.3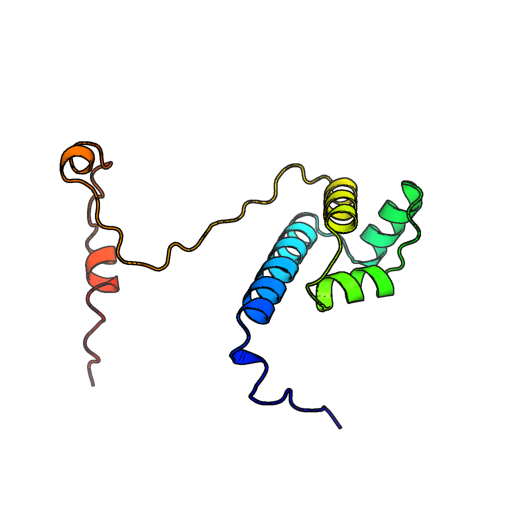81 -35.377 1.00 44.72 105 ARG A C 1
ATOM 841 O O . ARG A 1 105 ? 5.333 12.836 -34.271 1.00 44.72 105 ARG A O 1
ATOM 848 N N . MET A 1 106 ? 6.854 12.268 -35.828 1.00 43.62 106 MET A N 1
ATOM 849 C CA . MET A 1 106 ? 7.998 12.864 -35.150 1.00 43.62 106 MET A CA 1
ATOM 850 C C . MET A 1 106 ? 7.813 14.384 -35.169 1.00 43.62 106 MET A C 1
ATOM 852 O O . MET A 1 106 ? 7.985 15.026 -36.205 1.00 43.62 106 MET A O 1
ATOM 856 N N . THR A 1 107 ? 7.397 14.965 -34.045 1.00 55.84 107 THR A N 1
ATOM 857 C CA . THR A 1 107 ? 7.420 16.417 -33.875 1.00 55.84 107 THR A CA 1
ATOM 858 C C . THR A 1 107 ? 8.875 16.871 -33.697 1.00 55.84 107 THR A C 1
ATOM 860 O O . THR A 1 107 ? 9.686 16.124 -33.140 1.00 55.84 107 THR A O 1
ATOM 863 N N . PRO A 1 108 ? 9.239 18.086 -34.146 1.00 52.09 108 PRO A N 1
ATOM 864 C CA . PRO A 1 108 ? 10.604 18.604 -34.014 1.00 52.09 108 PRO A CA 1
ATOM 865 C C . PRO A 1 108 ? 11.135 18.590 -32.571 1.00 52.09 108 PRO A C 1
ATOM 867 O O . PRO A 1 108 ? 12.329 18.397 -32.354 1.00 52.09 108 PRO A O 1
ATOM 870 N N . GLU A 1 109 ? 10.246 18.718 -31.582 1.00 57.09 109 GLU A N 1
ATOM 871 C CA . GLU A 1 109 ? 10.588 18.646 -30.156 1.00 57.09 109 GLU A CA 1
ATOM 872 C C . GLU A 1 109 ? 11.094 17.259 -29.733 1.00 57.09 109 GLU A C 1
ATOM 874 O O . GLU A 1 109 ? 12.033 17.156 -28.945 1.00 57.09 109 GLU A O 1
ATOM 879 N N . LEU A 1 110 ? 10.530 16.185 -30.295 1.00 53.28 110 LEU A N 1
ATOM 880 C CA . LEU A 1 110 ? 10.936 14.815 -29.980 1.00 53.28 110 LEU A CA 1
ATOM 881 C C . LEU A 1 110 ? 12.309 14.483 -30.584 1.00 53.28 110 LEU A C 1
ATOM 883 O O . LEU A 1 110 ? 13.096 13.765 -29.974 1.00 53.28 110 LEU A O 1
ATOM 887 N N . ILE A 1 111 ? 12.622 15.053 -31.753 1.00 56.28 111 ILE A N 1
ATOM 888 C CA . ILE A 1 111 ? 13.943 14.933 -32.389 1.00 56.28 111 ILE A CA 1
ATOM 889 C C . ILE A 1 111 ? 15.002 15.667 -31.556 1.00 56.28 111 ILE A C 1
ATOM 891 O O . ILE A 1 111 ? 16.068 15.110 -31.303 1.00 56.28 111 ILE A O 1
ATOM 895 N N . ALA A 1 112 ? 14.694 16.876 -31.076 1.00 58.25 112 ALA A N 1
ATOM 896 C CA . ALA A 1 112 ? 15.591 17.651 -30.216 1.00 58.25 112 ALA A CA 1
ATOM 897 C C . ALA A 1 112 ? 15.839 16.991 -28.846 1.00 58.25 112 ALA A C 1
ATOM 899 O O . ALA A 1 112 ? 16.899 17.180 -28.257 1.00 58.25 112 ALA A O 1
ATOM 900 N N . ALA A 1 113 ? 14.883 16.204 -28.343 1.00 57.38 113 ALA A N 1
ATOM 901 C CA . ALA A 1 113 ? 15.035 15.448 -27.102 1.00 57.38 113 ALA A CA 1
ATOM 902 C C . ALA A 1 113 ? 15.841 14.144 -27.274 1.00 57.38 113 ALA A C 1
ATOM 904 O O . ALA A 1 113 ? 16.513 13.723 -26.333 1.00 57.38 113 ALA A O 1
ATOM 905 N N . LEU A 1 114 ? 15.789 13.503 -28.452 1.00 51.72 114 LEU A N 1
ATOM 906 C CA . LEU A 1 114 ? 16.520 12.257 -28.736 1.00 51.72 114 LEU A CA 1
ATOM 907 C C . LEU A 1 114 ? 17.977 12.508 -29.149 1.00 51.72 114 LEU A C 1
ATOM 909 O O . LEU A 1 114 ? 18.879 11.766 -28.763 1.00 51.72 114 LEU A O 1
ATOM 913 N N . VAL A 1 115 ? 18.210 13.560 -29.935 1.00 59.16 115 VAL A N 1
ATOM 914 C CA . VAL A 1 115 ? 19.547 14.031 -30.300 1.00 59.16 115 VAL A CA 1
ATOM 915 C C . VAL A 1 115 ? 19.975 14.995 -29.204 1.00 59.16 115 VAL A C 1
ATOM 917 O O . VAL A 1 115 ? 19.754 16.197 -29.320 1.00 59.16 115 VAL A O 1
ATOM 920 N N . GLY A 1 116 ? 20.499 14.448 -28.102 1.00 52.12 116 GLY A N 1
ATOM 921 C CA . GLY A 1 116 ? 20.938 15.218 -26.938 1.00 52.12 116 GLY A CA 1
ATOM 922 C C . GLY A 1 116 ? 21.614 16.528 -27.345 1.00 52.12 116 GLY A C 1
ATOM 923 O O . GLY A 1 116 ? 22.482 16.549 -28.220 1.00 52.12 116 GLY A O 1
ATOM 924 N N . THR A 1 117 ? 21.167 17.631 -26.748 1.00 43.50 117 THR A N 1
ATOM 925 C CA . THR A 1 117 ? 21.663 18.967 -27.075 1.00 43.50 117 THR A CA 1
ATOM 926 C C . THR A 1 117 ? 23.194 18.997 -26.988 1.00 43.50 117 THR A C 1
ATOM 928 O O . THR A 1 117 ? 23.760 18.585 -25.969 1.00 43.50 117 THR A O 1
ATOM 931 N N . PRO A 1 118 ? 23.914 19.488 -28.017 1.00 42.91 118 PRO A N 1
ATOM 932 C CA . PRO A 1 118 ? 25.320 19.789 -27.840 1.00 42.91 118 PRO A CA 1
ATOM 933 C C . PRO A 1 118 ? 25.422 20.931 -26.827 1.00 42.91 118 PRO A C 1
ATOM 935 O O . PRO A 1 118 ? 24.926 22.037 -27.051 1.00 42.91 118 PRO A O 1
ATOM 938 N N . LYS A 1 119 ? 26.048 20.617 -25.691 1.00 43.53 119 LYS A N 1
ATOM 939 C CA . LYS A 1 119 ? 26.535 21.558 -24.683 1.00 43.53 119 LYS A CA 1
ATOM 940 C C . LYS A 1 119 ? 27.242 22.715 -25.400 1.00 43.53 119 LYS A C 1
ATOM 942 O O . LYS A 1 119 ? 28.304 22.504 -25.981 1.00 43.53 119 LYS A O 1
ATOM 947 N N . LYS A 1 120 ? 26.637 23.904 -25.394 1.00 39.91 120 LYS A N 1
ATOM 948 C CA . LYS A 1 120 ? 27.306 25.142 -25.800 1.00 39.91 120 LYS A CA 1
ATOM 949 C C . LYS A 1 120 ? 27.899 25.794 -24.553 1.00 39.91 120 LYS A C 1
ATOM 951 O O . LYS A 1 120 ? 27.235 25.823 -23.518 1.00 39.91 120 LYS A O 1
ATOM 956 N N . GLU A 1 121 ? 29.163 26.178 -24.706 1.00 37.00 121 GLU A N 1
ATOM 957 C CA . GLU A 1 121 ? 30.048 26.879 -23.765 1.00 37.00 121 GLU A CA 1
ATOM 958 C C . GLU A 1 121 ? 29.397 28.044 -23.016 1.00 37.00 121 GLU A C 1
ATOM 960 O O . GLU A 1 121 ? 28.545 28.741 -23.616 1.00 37.00 121 GLU A O 1
#